Protein AF-A0A015N4D4-F1 (afdb_monomer)

Structure (mmCIF, N/CA/C/O backbone):
data_AF-A0A015N4D4-F1
#
_entry.id   AF-A0A015N4D4-F1
#
loop_
_atom_site.group_PDB
_atom_site.id
_atom_site.type_symbol
_atom_site.label_atom_id
_atom_site.label_alt_id
_atom_site.label_comp_id
_atom_site.label_asym_id
_atom_site.label_entity_id
_atom_site.label_seq_id
_atom_site.pdbx_PDB_ins_code
_atom_site.Cartn_x
_atom_site.Cartn_y
_atom_site.Cartn_z
_atom_site.occupancy
_atom_site.B_iso_or_equiv
_atom_site.auth_seq_id
_atom_site.auth_comp_id
_atom_site.auth_asym_id
_atom_site.auth_atom_id
_atom_site.pdbx_PDB_mode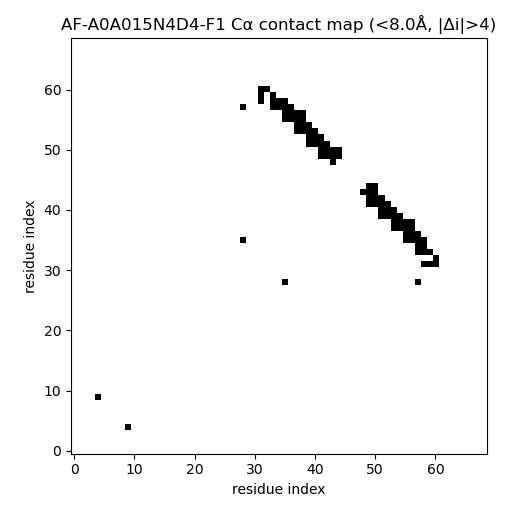l_num
ATOM 1 N N . MET A 1 1 ? -0.824 31.602 -18.372 1.00 64.69 1 MET A N 1
ATOM 2 C CA . MET A 1 1 ? 0.213 30.615 -18.746 1.00 64.69 1 MET A CA 1
ATOM 3 C C . MET A 1 1 ? 0.134 29.493 -17.723 1.00 64.69 1 MET A C 1
ATOM 5 O O . MET A 1 1 ? 0.201 29.803 -16.542 1.00 64.69 1 MET A O 1
ATOM 9 N N . ALA A 1 2 ? -0.124 28.248 -18.130 1.00 81.81 2 ALA A N 1
ATOM 10 C CA . ALA A 1 2 ? -0.196 27.125 -17.192 1.00 81.81 2 ALA A CA 1
ATOM 11 C C . ALA A 1 2 ? 1.218 26.587 -16.920 1.00 81.81 2 ALA A C 1
ATOM 13 O O . ALA A 1 2 ? 1.981 26.376 -17.860 1.00 81.81 2 ALA A O 1
ATOM 14 N N . PHE A 1 3 ? 1.565 26.399 -15.646 1.00 91.06 3 PHE A N 1
ATOM 15 C CA . PHE A 1 3 ? 2.814 25.764 -15.228 1.00 91.06 3 PHE A CA 1
ATOM 16 C C . PHE A 1 3 ? 2.604 24.251 -15.153 1.00 91.06 3 PHE A C 1
ATOM 18 O O . PHE A 1 3 ? 1.685 23.795 -14.474 1.00 91.06 3 PHE A O 1
ATOM 25 N N . ILE A 1 4 ? 3.445 23.486 -15.850 1.00 93.62 4 ILE A N 1
ATOM 26 C CA . ILE A 1 4 ? 3.435 22.022 -15.799 1.00 93.62 4 ILE A CA 1
ATOM 27 C C . ILE A 1 4 ? 4.632 21.582 -14.943 1.00 93.62 4 ILE A C 1
ATOM 29 O O . ILE A 1 4 ? 5.766 21.923 -15.288 1.00 93.62 4 ILE A O 1
ATOM 33 N N . PRO A 1 5 ? 4.409 20.860 -13.831 1.00 94.75 5 PRO A N 1
ATOM 34 C CA . PRO A 1 5 ? 5.489 20.377 -12.976 1.00 94.75 5 PRO A CA 1
ATOM 35 C C . PRO A 1 5 ? 6.341 19.314 -13.685 1.00 94.75 5 PRO A C 1
ATOM 37 O O . PRO A 1 5 ? 5.886 18.647 -14.616 1.00 94.75 5 PRO A O 1
ATOM 40 N N . SER A 1 6 ? 7.584 19.129 -13.231 1.00 97.31 6 SER A N 1
ATOM 41 C CA . SER A 1 6 ? 8.453 18.074 -13.761 1.00 97.31 6 SER A CA 1
ATOM 42 C C . SER A 1 6 ? 7.961 16.684 -13.342 1.00 97.31 6 SER A C 1
ATOM 44 O O . SER A 1 6 ? 7.233 16.529 -12.358 1.00 97.31 6 SER A O 1
ATOM 46 N N . ALA A 1 7 ? 8.416 15.651 -14.055 1.00 97.69 7 ALA A N 1
ATOM 47 C CA . ALA A 1 7 ? 8.132 14.263 -13.695 1.00 97.69 7 ALA A CA 1
ATOM 48 C C . ALA A 1 7 ? 8.583 13.927 -12.259 1.00 97.69 7 ALA A C 1
ATOM 50 O O . ALA A 1 7 ? 7.886 13.202 -11.551 1.00 97.69 7 ALA A O 1
ATOM 51 N N . ASP A 1 8 ? 9.701 14.498 -11.802 1.00 98.19 8 ASP A N 1
ATOM 52 C CA . ASP A 1 8 ? 10.207 14.296 -10.440 1.00 98.19 8 ASP A CA 1
ATOM 53 C C . ASP A 1 8 ? 9.316 14.947 -9.383 1.00 98.19 8 ASP A C 1
ATOM 55 O O . ASP A 1 8 ? 9.077 14.355 -8.325 1.00 98.19 8 ASP A O 1
ATOM 59 N N . THR A 1 9 ? 8.789 16.142 -9.670 1.00 98.00 9 THR A N 1
ATOM 60 C CA . THR A 1 9 ? 7.811 16.805 -8.802 1.00 98.00 9 THR A CA 1
ATOM 61 C C . THR A 1 9 ? 6.545 15.958 -8.700 1.00 98.00 9 THR A C 1
ATOM 63 O O . THR A 1 9 ? 6.147 15.605 -7.593 1.00 98.00 9 THR A O 1
ATOM 66 N N . VAL A 1 10 ? 5.985 15.520 -9.833 1.00 97.88 10 VAL A N 1
ATOM 67 C CA . VAL A 1 10 ? 4.785 14.664 -9.860 1.00 97.88 10 VAL A CA 1
ATOM 68 C C . VAL A 1 10 ? 5.015 13.355 -9.101 1.00 97.88 10 VAL A C 1
ATOM 70 O O . VAL A 1 10 ? 4.202 12.978 -8.260 1.00 97.88 10 VAL A O 1
ATOM 73 N N . LYS A 1 11 ? 6.144 12.673 -9.331 1.00 98.06 11 LYS A N 1
ATOM 74 C CA . LYS A 1 11 ? 6.512 11.448 -8.605 1.00 98.06 11 LYS A CA 1
ATOM 75 C C . LYS A 1 11 ? 6.589 11.690 -7.100 1.00 9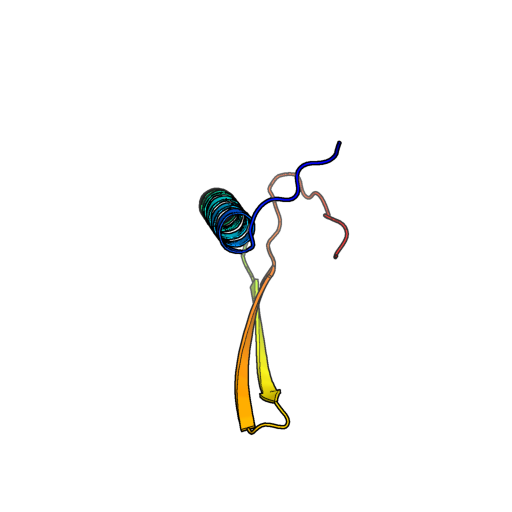8.06 11 LYS A C 1
ATOM 77 O O . LYS A 1 11 ? 6.085 10.885 -6.318 1.00 98.06 11 LYS A O 1
ATOM 82 N N . THR A 1 12 ? 7.237 12.776 -6.691 1.00 98.25 12 THR A N 1
ATOM 83 C CA . THR A 1 12 ? 7.377 13.134 -5.277 1.00 98.25 12 THR A CA 1
ATOM 84 C C . THR A 1 12 ? 6.015 13.362 -4.635 1.00 98.25 12 THR A C 1
ATOM 86 O O . THR A 1 12 ? 5.768 12.868 -3.536 1.00 98.25 12 THR A O 1
ATOM 89 N N . ASP A 1 13 ? 5.125 14.062 -5.329 1.00 97.94 13 ASP A N 1
ATOM 90 C CA . ASP A 1 13 ? 3.792 14.372 -4.826 1.00 97.94 13 ASP A CA 1
ATOM 91 C C . ASP A 1 13 ? 2.914 13.119 -4.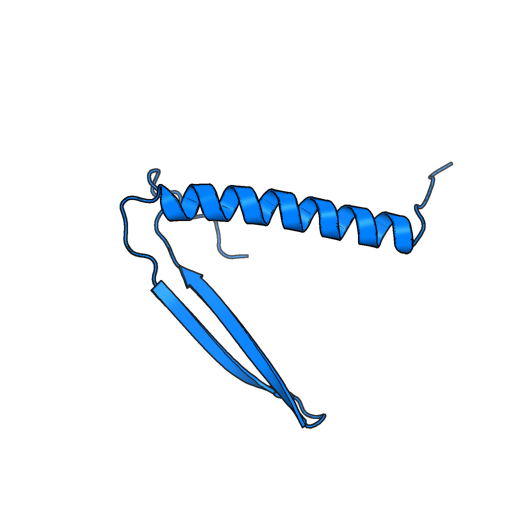738 1.00 97.94 13 ASP A C 1
ATOM 93 O O . ASP A 1 13 ? 2.287 12.898 -3.702 1.00 97.94 13 ASP A O 1
ATOM 97 N N . ILE A 1 14 ? 2.961 12.228 -5.737 1.00 98.06 14 ILE A N 1
ATOM 98 C CA . ILE A 1 14 ? 2.292 10.915 -5.690 1.00 98.06 14 ILE A CA 1
ATOM 99 C C . ILE A 1 14 ? 2.782 10.100 -4.488 1.00 98.06 14 ILE A C 1
ATOM 101 O O . ILE A 1 14 ? 1.976 9.544 -3.744 1.00 98.06 14 ILE A O 1
ATOM 105 N N . LEU A 1 15 ? 4.098 10.038 -4.260 1.00 98.31 15 LEU A N 1
ATOM 106 C CA . LEU A 1 15 ? 4.664 9.276 -3.144 1.00 98.31 15 LEU A CA 1
ATOM 107 C C . LEU A 1 15 ? 4.293 9.869 -1.781 1.00 98.31 15 LEU A C 1
ATOM 109 O O . LEU A 1 15 ? 4.067 9.116 -0.833 1.00 98.31 15 LEU A O 1
ATOM 113 N N . LYS A 1 16 ? 4.232 11.200 -1.661 1.00 98.19 16 LYS A N 1
ATOM 114 C CA . LYS A 1 16 ? 3.760 11.867 -0.439 1.00 98.19 16 LYS A CA 1
ATOM 115 C C . LYS A 1 16 ? 2.294 11.543 -0.181 1.00 98.19 16 LYS A C 1
ATOM 117 O O . LYS A 1 16 ? 1.970 11.096 0.915 1.00 98.19 16 LYS A O 1
ATOM 122 N N . LEU A 1 17 ? 1.446 11.700 -1.198 1.00 97.75 17 LEU A N 1
ATOM 123 C CA . LEU A 1 17 ? 0.019 11.408 -1.119 1.00 97.75 17 LEU A CA 1
ATOM 124 C C . LEU A 1 17 ? -0.217 9.952 -0.701 1.00 97.75 17 LEU A C 1
ATOM 126 O O . LEU A 1 17 ? -0.941 9.695 0.258 1.00 97.75 17 LEU A O 1
ATOM 130 N N . TYR A 1 18 ? 0.473 9.011 -1.350 1.00 97.44 18 TYR A N 1
ATOM 131 C CA . TYR A 1 18 ? 0.422 7.594 -1.000 1.00 97.44 18 TYR A CA 1
ATOM 132 C C . TYR A 1 18 ? 0.763 7.351 0.475 1.00 97.44 18 TYR A C 1
ATOM 134 O O . TYR A 1 18 ? -0.001 6.691 1.172 1.00 97.44 18 TYR A O 1
ATOM 142 N N . LYS A 1 19 ? 1.871 7.912 0.979 1.00 98.12 19 LYS A N 1
ATOM 143 C CA . LYS A 1 19 ? 2.282 7.727 2.381 1.00 98.12 19 LYS A CA 1
ATOM 144 C C . LYS A 1 19 ? 1.255 8.281 3.366 1.00 98.12 19 LYS A C 1
ATOM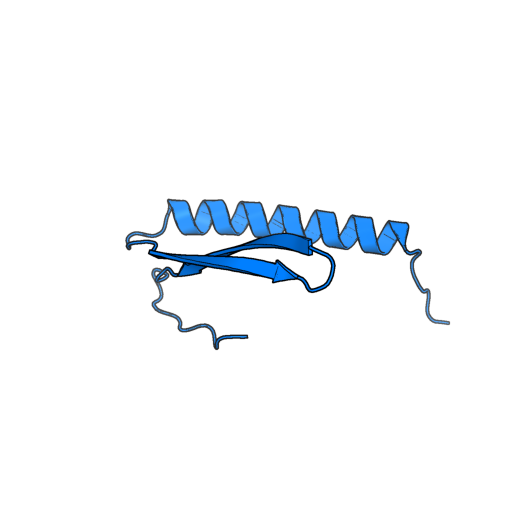 146 O O . LYS A 1 19 ? 0.977 7.634 4.372 1.00 98.12 19 LYS A O 1
ATOM 151 N N . THR A 1 20 ? 0.681 9.448 3.074 1.00 97.75 20 THR A N 1
ATOM 152 C CA . THR A 1 20 ? -0.380 10.037 3.898 1.00 97.75 20 THR A CA 1
ATOM 153 C C . THR A 1 20 ? -1.611 9.133 3.940 1.00 97.75 20 THR A C 1
ATOM 155 O O . THR A 1 20 ? -2.081 8.799 5.023 1.00 97.75 20 THR A O 1
ATOM 158 N N . HIS A 1 21 ? -2.097 8.667 2.785 1.00 96.06 21 HIS A N 1
ATOM 159 C CA . HIS A 1 21 ? -3.233 7.743 2.741 1.00 96.06 21 HIS A CA 1
ATOM 160 C C . HIS A 1 21 ? -2.930 6.405 3.412 1.00 96.06 21 HIS A C 1
ATOM 162 O O . HIS A 1 21 ? -3.790 5.866 4.102 1.00 96.06 21 HIS A O 1
ATOM 168 N N . GLN A 1 22 ? -1.714 5.882 3.252 1.00 95.62 22 GLN A N 1
ATOM 169 C CA . GLN A 1 22 ? -1.295 4.639 3.885 1.00 95.62 22 GLN A CA 1
ATOM 170 C C . GLN A 1 22 ? -1.354 4.747 5.414 1.00 95.62 22 GLN A C 1
ATOM 172 O O . GLN A 1 22 ? -1.898 3.846 6.046 1.00 95.62 22 GLN A O 1
ATOM 177 N N . SER A 1 23 ? -0.846 5.838 6.000 1.00 96.50 23 SER A N 1
ATOM 178 C CA . SER A 1 23 ? -0.929 6.073 7.450 1.00 96.50 23 SER A CA 1
ATOM 179 C C . SER A 1 23 ? -2.383 6.146 7.916 1.00 96.50 23 SER A C 1
ATOM 181 O O . SER A 1 23 ? -2.772 5.426 8.827 1.00 96.50 23 SER A O 1
ATOM 183 N N . ASN A 1 24 ? -3.211 6.932 7.223 1.00 93.31 24 ASN A N 1
ATOM 184 C CA . ASN A 1 24 ? -4.623 7.084 7.575 1.00 93.31 24 ASN A CA 1
ATOM 185 C C . ASN A 1 24 ? -5.388 5.752 7.494 1.00 93.31 24 ASN A C 1
ATOM 187 O O . ASN A 1 24 ? -6.220 5.463 8.348 1.00 93.31 24 ASN A O 1
ATOM 191 N N . MET A 1 25 ? -5.106 4.924 6.481 1.00 91.38 25 MET A N 1
ATOM 192 C CA . MET A 1 25 ? -5.707 3.594 6.364 1.00 91.38 25 MET A CA 1
ATOM 193 C C . MET A 1 25 ? -5.229 2.646 7.464 1.00 91.38 25 MET A C 1
ATOM 195 O O . MET A 1 25 ? -6.024 1.849 7.943 1.00 91.38 25 MET A O 1
ATOM 199 N N . GLN A 1 26 ? -3.959 2.707 7.875 1.00 92.06 26 GLN A N 1
ATOM 200 C CA . GLN A 1 26 ? -3.474 1.901 9.000 1.00 92.06 26 GLN A CA 1
ATOM 201 C C . GLN A 1 26 ? -4.225 2.253 10.282 1.00 92.06 26 GLN A C 1
ATOM 203 O O . GLN A 1 26 ? -4.724 1.347 10.946 1.00 92.06 26 GLN A O 1
ATOM 208 N N . ASP A 1 27 ? -4.371 3.545 10.573 1.00 92.00 27 ASP A N 1
ATOM 209 C CA . ASP A 1 27 ? -5.118 4.014 11.737 1.00 92.00 27 ASP A CA 1
ATOM 210 C C . ASP A 1 27 ? -6.590 3.579 11.656 1.00 92.00 27 ASP A C 1
ATOM 212 O O . ASP A 1 27 ? -7.136 3.048 12.623 1.00 92.00 27 ASP A O 1
ATOM 216 N N . LEU A 1 28 ? -7.230 3.722 10.492 1.00 88.88 28 LEU A N 1
ATOM 217 C CA . LEU A 1 28 ? -8.613 3.287 10.278 1.00 88.88 28 LEU A CA 1
ATOM 218 C C . LEU A 1 28 ? -8.784 1.780 10.518 1.00 88.88 28 LEU A C 1
ATOM 220 O O . LEU A 1 28 ? -9.658 1.361 11.277 1.00 88.88 28 LEU A O 1
ATOM 224 N N . LEU A 1 29 ? -7.933 0.956 9.905 1.00 88.88 29 LEU A N 1
ATOM 225 C CA . LEU A 1 29 ? -8.010 -0.502 10.006 1.00 88.88 29 LEU A CA 1
ATOM 226 C C . LEU A 1 29 ? -7.704 -1.006 11.422 1.00 88.88 29 LEU A C 1
ATOM 228 O O . LEU A 1 29 ? -8.318 -1.974 11.859 1.00 88.88 29 LEU A O 1
ATOM 232 N N . GLN A 1 30 ? -6.792 -0.355 12.152 1.00 89.69 30 GLN A N 1
ATOM 233 C CA . GLN A 1 30 ? -6.489 -0.696 13.549 1.00 89.69 30 GLN A CA 1
ATOM 234 C C . GLN A 1 30 ? -7.643 -0.369 14.500 1.00 89.69 30 GLN A C 1
ATOM 236 O O . GLN A 1 30 ? -7.849 -1.083 15.479 1.00 89.69 30 GLN A O 1
ATOM 241 N N . ASN A 1 31 ? -8.395 0.694 14.209 1.00 87.69 31 ASN A N 1
ATOM 242 C CA . ASN A 1 31 ? -9.525 1.134 15.027 1.00 87.69 31 ASN A CA 1
ATOM 243 C C . ASN A 1 31 ? -10.870 0.543 14.573 1.00 87.69 31 ASN A C 1
ATOM 245 O O . ASN A 1 31 ? -11.892 0.762 15.223 1.00 87.69 31 ASN A O 1
ATOM 249 N N . THR A 1 32 ? -10.888 -0.212 13.472 1.00 83.75 32 THR A N 1
ATOM 250 C CA . THR A 1 32 ? -12.101 -0.851 12.958 1.00 83.75 32 THR A CA 1
ATOM 251 C C . THR A 1 32 ? -12.553 -1.965 13.917 1.00 83.75 32 THR A C 1
ATOM 253 O O . THR A 1 32 ? -11.793 -2.900 14.164 1.00 83.75 32 THR A O 1
ATOM 256 N N . PRO A 1 33 ? -13.799 -1.940 14.432 1.00 80.00 33 PRO A N 1
ATOM 257 C CA . PRO A 1 33 ? -14.292 -2.952 15.375 1.00 80.00 33 PRO A CA 1
ATOM 258 C C . PRO A 1 33 ? -14.615 -4.303 14.707 1.00 80.00 33 PRO A C 1
ATOM 260 O O . PRO A 1 33 ? -14.870 -5.295 15.391 1.00 80.00 33 PRO A O 1
ATOM 263 N N . GLY A 1 34 ? -14.665 -4.334 13.372 1.00 83.31 34 GLY A N 1
ATOM 264 C CA . GLY A 1 34 ? -15.031 -5.491 12.559 1.00 83.31 34 GLY A CA 1
ATOM 265 C C . GLY A 1 34 ? -13.860 -6.384 12.133 1.00 83.31 34 GLY A C 1
ATOM 266 O O . GLY A 1 34 ? -12.708 -6.196 12.509 1.00 83.31 34 GLY A O 1
ATOM 267 N N . LYS A 1 35 ? -14.171 -7.392 11.308 1.00 86.69 35 LYS A N 1
ATOM 268 C CA . LYS A 1 35 ? -13.167 -8.271 10.690 1.00 86.69 35 LYS A CA 1
ATOM 269 C C . LYS A 1 35 ? -12.657 -7.668 9.384 1.00 86.69 35 LYS A C 1
ATOM 271 O O . LYS A 1 35 ? -13.433 -7.097 8.621 1.00 86.69 35 LYS A O 1
ATOM 276 N N . ILE A 1 36 ? -11.382 -7.904 9.099 1.00 89.44 36 ILE A N 1
ATOM 277 C CA . ILE A 1 36 ? -10.753 -7.607 7.811 1.00 89.44 36 ILE A CA 1
ATOM 278 C C . ILE A 1 36 ? -10.562 -8.937 7.077 1.00 89.44 36 ILE A C 1
ATOM 280 O O . ILE A 1 36 ? -10.009 -9.884 7.636 1.00 89.44 36 ILE A O 1
ATOM 284 N N . SER A 1 37 ? -11.043 -9.022 5.841 1.00 91.25 37 SER A N 1
ATOM 285 C CA . SER A 1 37 ? -10.855 -10.175 4.955 1.00 91.25 37 SER A CA 1
ATOM 286 C C . SER A 1 37 ? -9.868 -9.819 3.853 1.00 91.25 37 SER A C 1
ATOM 288 O O . SER A 1 37 ? -9.897 -8.701 3.350 1.00 91.25 37 SER A O 1
ATOM 290 N N . PHE A 1 38 ? -9.024 -10.762 3.447 1.00 92.88 38 PHE A N 1
ATOM 291 C CA . PHE A 1 38 ? -8.054 -10.544 2.377 1.00 92.88 38 PHE A CA 1
ATOM 292 C C . PHE A 1 38 ? -8.363 -11.440 1.182 1.00 92.88 38 PHE A C 1
ATOM 294 O O . PHE A 1 38 ? -8.546 -12.646 1.341 1.00 92.88 38 PHE A O 1
ATOM 301 N N . ALA A 1 39 ? -8.393 -10.844 -0.006 1.00 94.69 39 ALA A N 1
ATOM 302 C CA . ALA A 1 39 ? -8.332 -11.543 -1.277 1.00 94.69 39 ALA A CA 1
ATOM 303 C C . ALA A 1 39 ? -6.906 -11.424 -1.821 1.00 94.69 39 ALA A C 1
ATOM 305 O O . ALA A 1 39 ? -6.294 -10.356 -1.767 1.00 94.69 39 ALA A O 1
ATOM 306 N N . ILE A 1 40 ? -6.367 -12.536 -2.308 1.00 96.75 40 ILE A N 1
ATOM 307 C CA . ILE A 1 40 ? -5.024 -12.600 -2.874 1.00 96.75 40 ILE A CA 1
ATOM 308 C C . ILE A 1 40 ? -5.173 -13.124 -4.292 1.00 96.75 40 ILE A C 1
ATOM 310 O O . ILE A 1 40 ? -5.714 -14.211 -4.488 1.00 96.75 40 ILE A O 1
ATOM 314 N N . ASP A 1 41 ? -4.691 -12.350 -5.255 1.00 96.81 41 ASP A N 1
ATOM 315 C CA . ASP A 1 41 ? -4.646 -12.732 -6.660 1.00 96.81 41 ASP A CA 1
ATOM 316 C C . ASP A 1 41 ? -3.187 -12.803 -7.105 1.00 96.81 41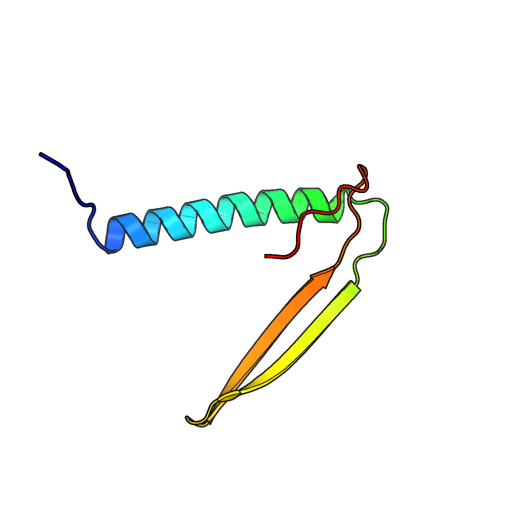 ASP A C 1
ATOM 318 O O . ASP A 1 41 ? -2.418 -11.861 -6.917 1.00 96.81 41 ASP A O 1
ATOM 322 N N . ALA A 1 42 ? -2.787 -13.944 -7.651 1.00 96.94 42 ALA A N 1
ATOM 323 C CA . ALA A 1 42 ? -1.426 -14.186 -8.096 1.00 96.94 42 ALA A CA 1
ATOM 324 C C . ALA A 1 42 ? -1.457 -14.614 -9.556 1.00 96.94 42 ALA A C 1
ATOM 326 O O . ALA A 1 42 ? -2.085 -15.611 -9.912 1.00 96.94 42 ALA A O 1
ATOM 327 N N . TRP A 1 43 ? -0.731 -13.889 -10.399 1.00 96.94 43 TRP A N 1
ATOM 328 C CA . TRP A 1 43 ? -0.660 -14.181 -11.824 1.00 96.94 43 TRP A CA 1
ATOM 329 C C . TRP A 1 43 ? 0.761 -14.019 -12.342 1.00 96.94 43 TRP A C 1
ATOM 331 O O . TRP A 1 43 ? 1.606 -13.354 -11.747 1.00 96.94 43 TRP A O 1
ATOM 341 N N . THR A 1 44 ? 1.035 -14.654 -13.476 1.00 97.81 44 THR A N 1
ATOM 342 C CA . THR A 1 44 ? 2.280 -14.460 -14.218 1.00 97.81 44 THR A CA 1
ATOM 343 C C . THR A 1 44 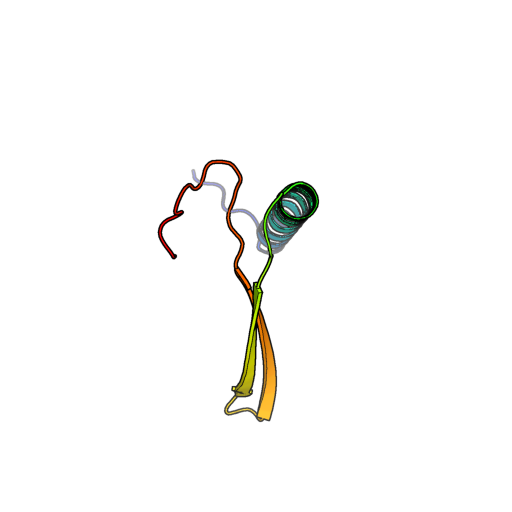? 1.940 -13.732 -15.505 1.00 97.81 44 THR A C 1
ATOM 345 O O . THR A 1 44 ? 1.055 -14.152 -16.249 1.00 97.81 44 THR A O 1
ATOM 348 N N . SER A 1 45 ? 2.601 -12.613 -15.761 1.00 95.81 45 SER A N 1
ATOM 349 C CA . SER A 1 45 ? 2.418 -11.849 -16.990 1.00 95.81 45 SER A CA 1
ATOM 350 C C . SER A 1 45 ? 2.992 -12.587 -18.210 1.00 95.81 45 SER A C 1
ATOM 352 O O . SER A 1 45 ? 3.837 -13.475 -18.071 1.00 95.81 45 SER A O 1
ATOM 354 N N . PRO A 1 46 ? 2.628 -12.173 -19.437 1.00 95.75 46 PRO A N 1
ATOM 355 C CA . PRO A 1 46 ? 3.181 -12.755 -20.664 1.00 95.75 46 PRO A CA 1
ATOM 356 C C . PRO A 1 46 ? 4.710 -12.660 -20.785 1.00 95.75 46 PRO A C 1
ATOM 358 O O . PRO A 1 46 ? 5.316 -13.446 -21.505 1.00 95.75 46 PRO A O 1
ATOM 361 N N . ASN A 1 47 ? 5.346 -11.720 -20.075 1.00 96.75 47 ASN A N 1
ATOM 362 C CA . ASN A 1 47 ? 6.804 -11.595 -19.998 1.00 96.75 47 ASN A CA 1
ATOM 363 C C . ASN A 1 47 ? 7.430 -12.368 -18.818 1.00 96.75 47 ASN A C 1
ATOM 365 O O . ASN A 1 47 ? 8.560 -12.076 -18.441 1.00 96.75 47 ASN A O 1
ATOM 369 N N . ILE A 1 48 ? 6.720 -13.364 -18.271 1.00 95.12 48 ILE A N 1
ATOM 370 C CA . ILE A 1 48 ? 7.200 -14.289 -17.229 1.00 95.12 48 ILE A CA 1
ATOM 371 C C . ILE A 1 48 ? 7.567 -13.552 -15.926 1.00 95.12 48 ILE A C 1
ATOM 373 O O . ILE A 1 48 ? 8.503 -13.914 -15.217 1.00 95.12 48 ILE A O 1
ATOM 377 N N . ILE A 1 49 ? 6.824 -12.492 -15.596 1.00 97.06 49 ILE A N 1
ATOM 378 C CA . ILE A 1 49 ? 6.962 -11.780 -14.323 1.00 97.06 49 ILE A CA 1
ATOM 379 C C . ILE A 1 49 ? 5.793 -12.184 -13.427 1.00 97.06 49 ILE A C 1
ATOM 381 O O . ILE A 1 49 ? 4.631 -12.065 -13.810 1.00 97.06 49 ILE A O 1
ATOM 385 N N . GLY A 1 50 ? 6.105 -12.683 -12.232 1.00 96.69 50 GLY A N 1
ATOM 386 C CA . GLY A 1 50 ? 5.103 -12.979 -11.213 1.00 96.69 50 GLY A CA 1
ATOM 387 C C . GLY A 1 50 ? 4.619 -11.700 -10.533 1.00 96.69 50 GLY A C 1
ATOM 388 O O . GLY A 1 50 ? 5.428 -10.869 -10.123 1.00 96.69 50 GLY A O 1
ATOM 389 N N . PHE A 1 51 ? 3.307 -11.566 -10.387 1.00 97.00 51 PHE A N 1
ATOM 390 C CA . PHE A 1 51 ? 2.649 -10.492 -9.655 1.00 97.00 51 PHE A CA 1
ATOM 391 C C . PHE A 1 51 ? 1.775 -11.071 -8.547 1.00 97.00 51 PHE A C 1
ATOM 393 O O . PHE A 1 51 ? 1.234 -12.171 -8.673 1.00 97.00 51 PHE A O 1
ATOM 400 N N . LEU A 1 52 ? 1.646 -10.305 -7.465 1.00 97.00 52 LEU A N 1
ATOM 401 C CA . LEU A 1 52 ? 0.790 -10.615 -6.329 1.00 97.00 52 LEU A CA 1
ATOM 402 C C . LEU A 1 52 ? -0.027 -9.372 -5.975 1.00 97.00 52 LEU A C 1
ATOM 404 O O . LEU A 1 52 ? 0.511 -8.396 -5.450 1.00 97.00 52 LEU A O 1
ATOM 408 N N . GLY A 1 53 ? -1.317 -9.408 -6.277 1.00 96.12 53 GLY A N 1
ATOM 409 C CA . GLY A 1 53 ? -2.303 -8.461 -5.783 1.00 96.12 53 G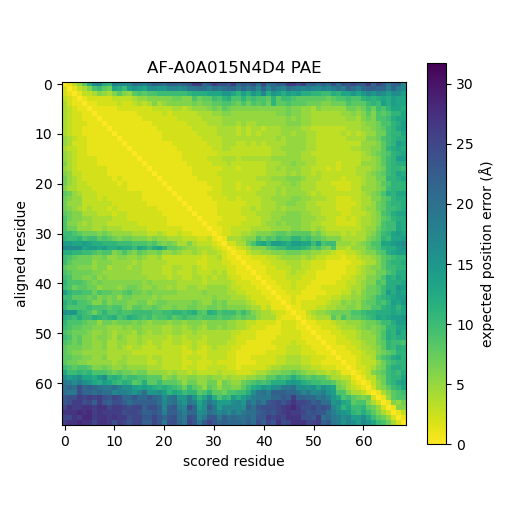LY A CA 1
ATOM 410 C C . GLY A 1 53 ? -2.831 -8.917 -4.427 1.00 96.12 53 GLY A C 1
ATOM 411 O O . GLY A 1 53 ? -3.181 -10.082 -4.247 1.00 96.12 53 GLY A O 1
ATOM 412 N N . ILE A 1 54 ? -2.889 -7.999 -3.465 1.00 95.31 54 ILE A N 1
ATOM 413 C CA . ILE A 1 54 ? -3.518 -8.228 -2.162 1.00 95.31 54 ILE A CA 1
ATOM 414 C C . ILE A 1 54 ? -4.566 -7.137 -1.970 1.00 95.31 54 ILE A C 1
ATOM 416 O O . ILE A 1 54 ? -4.232 -5.952 -1.979 1.00 95.31 54 ILE A O 1
ATOM 420 N N . THR A 1 55 ? -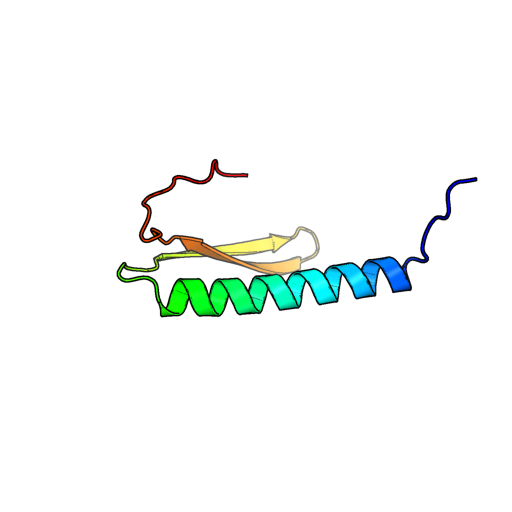5.815 -7.540 -1.761 1.00 94.62 55 THR A N 1
ATOM 421 C CA . THR A 1 55 ? -6.946 -6.635 -1.540 1.00 94.62 55 THR A CA 1
ATOM 422 C C . THR A 1 55 ? -7.559 -6.914 -0.176 1.00 94.62 55 THR A C 1
ATOM 424 O O . THR A 1 55 ? -7.893 -8.053 0.145 1.00 94.62 55 THR A O 1
ATOM 427 N N . GLY A 1 56 ? -7.686 -5.875 0.648 1.00 91.00 56 GLY A N 1
ATOM 428 C CA . GLY A 1 56 ? -8.341 -5.945 1.952 1.00 91.00 56 GLY A CA 1
ATOM 429 C C . GLY A 1 56 ? -9.785 -5.457 1.866 1.00 91.00 56 GLY A C 1
ATOM 430 O O . GLY A 1 56 ? -10.033 -4.354 1.390 1.00 91.00 56 GLY A O 1
ATOM 431 N N . HIS A 1 57 ? -10.723 -6.255 2.362 1.00 89.31 57 HIS A N 1
ATOM 432 C CA . HIS A 1 57 ? -12.129 -5.903 2.521 1.00 89.31 57 HIS A CA 1
ATOM 433 C C . HIS A 1 57 ? -12.437 -5.760 4.007 1.00 89.31 57 HIS A C 1
ATOM 435 O O . HIS A 1 57 ? -12.225 -6.690 4.788 1.00 89.31 57 HIS A O 1
ATOM 441 N N . PHE A 1 58 ? -12.951 -4.605 4.402 1.00 87.88 58 PHE A N 1
ATOM 442 C CA . PHE A 1 58 ? -13.353 -4.326 5.773 1.00 87.88 58 PHE A CA 1
ATOM 443 C C . PHE A 1 58 ? -14.652 -3.527 5.774 1.00 87.88 58 PHE A C 1
ATOM 445 O O . PHE A 1 58 ? -15.070 -2.988 4.750 1.00 87.88 58 PHE A O 1
ATOM 452 N N . ILE A 1 59 ? -15.305 -3.500 6.927 1.00 84.31 59 ILE A N 1
ATOM 453 C CA . ILE A 1 59 ? -16.541 -2.758 7.141 1.00 84.31 59 ILE A CA 1
ATOM 454 C C . ILE A 1 59 ? -16.215 -1.649 8.126 1.00 84.31 59 ILE A C 1
ATOM 456 O O . ILE A 1 59 ? -15.831 -1.936 9.260 1.00 84.31 59 ILE A O 1
ATOM 460 N N . ASP A 1 60 ? -16.352 -0.408 7.676 1.00 77.56 60 ASP A N 1
ATOM 461 C CA . ASP A 1 60 ? -16.156 0.764 8.521 1.00 77.56 60 ASP A CA 1
ATOM 462 C C . ASP A 1 60 ? -17.308 0.926 9.532 1.00 77.56 60 ASP A C 1
ATOM 464 O O . ASP A 1 60 ? -18.413 0.415 9.327 1.00 77.56 60 ASP A O 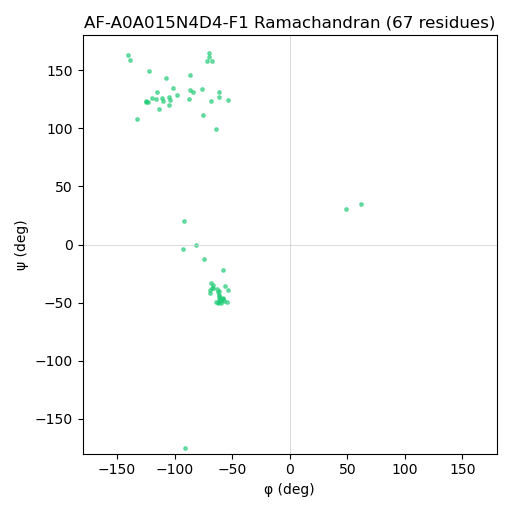1
ATOM 468 N N . VAL A 1 61 ? -17.050 1.650 10.621 1.00 74.75 61 VAL A N 1
ATOM 469 C CA . VAL A 1 61 ? -17.974 1.925 11.732 1.00 74.75 61 VAL A CA 1
ATOM 470 C C . VAL A 1 61 ? -19.290 2.520 11.238 1.00 74.75 61 VAL A C 1
ATOM 472 O O . VAL A 1 61 ? -20.358 2.139 11.716 1.00 74.75 61 VAL A O 1
ATOM 475 N N . ASP A 1 62 ? -19.214 3.398 10.240 1.00 75.69 62 ASP A N 1
ATOM 476 C CA . ASP A 1 62 ? -20.379 4.079 9.677 1.00 75.69 62 ASP A CA 1
ATOM 477 C C . ASP A 1 62 ? -21.149 3.226 8.651 1.00 75.69 62 ASP A C 1
ATOM 479 O O . ASP A 1 62 ? -22.151 3.680 8.103 1.00 75.69 62 ASP A O 1
ATOM 483 N N . TRP A 1 63 ? -20.698 1.994 8.362 1.00 68.88 63 TRP A N 1
ATOM 484 C CA . TRP A 1 63 ? -21.270 1.103 7.338 1.00 68.88 63 TRP A CA 1
ATOM 485 C C . TRP A 1 63 ? -21.478 1.807 5.978 1.00 68.88 63 TRP A C 1
ATOM 487 O O . TRP A 1 63 ? -22.378 1.486 5.199 1.00 68.88 63 TRP A O 1
ATOM 497 N N . ASN A 1 64 ? -20.647 2.793 5.645 1.00 60.56 64 ASN A N 1
ATOM 498 C CA . ASN A 1 64 ? -20.751 3.453 4.353 1.00 60.56 64 ASN A CA 1
ATOM 499 C C . ASN A 1 64 ? -20.171 2.533 3.276 1.00 60.56 64 ASN A C 1
ATOM 501 O O . ASN A 1 64 ? -18.967 2.297 3.217 1.00 60.56 64 ASN A O 1
ATOM 505 N N . ARG A 1 65 ? -21.036 2.017 2.394 1.00 48.44 65 ARG A N 1
ATOM 506 C CA . ARG A 1 65 ? -20.601 1.439 1.119 1.00 48.44 65 ARG A CA 1
ATOM 507 C C . ARG A 1 65 ? -19.973 2.562 0.298 1.00 48.44 65 ARG A C 1
ATOM 509 O O . ARG A 1 65 ? -20.696 3.335 -0.328 1.00 48.44 65 ARG A O 1
ATOM 516 N N . THR A 1 66 ? -18.650 2.668 0.284 1.00 48.84 66 THR A N 1
ATOM 517 C CA . THR A 1 66 ? -17.992 3.373 -0.818 1.00 48.84 66 THR A CA 1
ATOM 518 C C . THR A 1 66 ? -18.333 2.630 -2.111 1.00 48.84 66 THR A C 1
ATOM 520 O O . THR A 1 66 ? -18.239 1.402 -2.113 1.00 48.84 66 THR A O 1
ATOM 523 N N . PRO A 1 67 ? -18.772 3.318 -3.182 1.00 38.88 67 PRO A N 1
ATOM 524 C CA . PRO A 1 67 ? -18.973 2.670 -4.466 1.00 38.88 67 PRO A CA 1
ATOM 525 C C . PRO A 1 67 ? -17.625 2.124 -4.922 1.00 38.88 67 PRO A C 1
ATOM 527 O O . PRO A 1 67 ? -16.634 2.856 -4.927 1.00 38.88 67 PRO A O 1
ATOM 530 N N . ASP A 1 68 ? -17.605 0.837 -5.240 1.00 41.22 68 ASP A N 1
ATOM 531 C CA . ASP A 1 68 ? -16.439 0.142 -5.763 1.00 41.22 68 ASP A CA 1
ATOM 532 C C . ASP A 1 68 ? -15.924 0.907 -6.999 1.00 41.22 68 ASP A C 1
ATOM 534 O O . ASP A 1 68 ? -16.699 1.204 -7.914 1.00 41.22 68 ASP A O 1
ATOM 538 N N . ILE A 1 69 ? -14.648 1.303 -6.972 1.00 36.56 69 ILE A N 1
ATOM 539 C CA . ILE A 1 69 ? -13.948 1.959 -8.090 1.00 36.56 69 ILE A CA 1
ATOM 540 C C . ILE A 1 69 ? -13.440 0.881 -9.043 1.00 36.56 69 ILE A C 1
ATOM 542 O O . ILE A 1 69 ? -12.867 -0.108 -8.529 1.00 36.56 69 ILE A O 1
#

pLDDT: mean 88.05, std 15.07, range [36.56, 98.31]

Nearest PDB structures (foldseek):
  2iu7-assembly1_I  TM=4.034E-01  e=1.877E+00  Escherichia coli
  6yxx-assembly1_BN  TM=4.867E-01  e=3.778E+00  Trypanosoma brucei brucei
  7ane-assembly1_Ap  TM=4.263E-01  e=5.192E+00  Leishmania major
  9c4g-assembly1_t  TM=3.437E-01  e=9.204E+00  Cutibacterium acnes

Sequence (69 aa):
MAFIPSADTVKTDILKLYKTHQSNMQDLLQNTPGKISFAIDAWTSPNIIGFLGITGHFIDVDWNRTPDI

Mean predicted aligned error: 6.72 Å

InterPro domains:
  IPR052035 Zinc finger BED domain-containing [PTHR46481] (4-64)

Organism: Rhizophagus irregularis (strain DAOM 197198w) (NCBI:txid1432141)

Foldseek 3Di:
DDDDDDPVVVVVVVVVVVVVVVVVVVVQVVPAPWDKDKDWDWDADPVRDIDIDIDIDDAGPVSDPDPDD

Solvent-accessible surface area (backbone atoms only — not comparable to full-atom values): 4511 Å² total; per-residue (Å²): 135,87,86,80,79,52,72,66,54,52,51,51,49,52,52,51,52,50,52,54,52,50,53,53,49,50,55,48,62,72,68,36,92,57,70,76,46,77,51,77,50,74,51,66,47,99,84,75,47,80,47,76,50,77,47,80,49,68,56,57,93,83,65,70,81,72,80,86,128

Secondary structure (DSSP, 8-state):
------HHHHHHHHHHHHHHHHHHHHHHHHH-SS--EEEEEEEE-TTS-EEEEEEEE---TT---PPP-

Radius of gyration: 17.28 Å; Cα contacts (8 Å, |Δi|>4): 46; chains: 1; bounding box: 32×45×36 Å